Protein AF-A0A2N1HZL1-F1 (afdb_monomer_lite)

Foldseek 3Di:
DPPPPADAAEDEDDPPDQWDWDWDDDPPWIWIWTAGLVQQWIFIDIVNHTFDIDRDPDQWDKDWGDDPNWIKIWIWGFPDSPFTFIKIFIDTPNHTDHIYTYGYDPDDVVVVVVVVVVVVVVVVVVVVVVVD

Radius of gyration: 21.16 Å; chains: 1; bounding box: 44×39×69 Å

pLDDT: mean 83.28, std 14.6, range [36.06, 97.94]

Structure (mmCIF, N/CA/C/O backbone):
data_AF-A0A2N1HZL1-F1
#
_entry.id   AF-A0A2N1HZL1-F1
#
loop_
_atom_site.group_PDB
_atom_site.id
_atom_site.type_symbol
_atom_site.label_atom_id
_atom_site.label_alt_id
_atom_site.label_comp_id
_atom_site.label_asym_id
_atom_site.label_entity_id
_atom_site.label_seq_id
_atom_site.pdbx_PDB_ins_code
_atom_site.Cartn_x
_atom_site.Cartn_y
_atom_site.Cartn_z
_atom_site.occupancy
_atom_site.B_iso_or_equiv
_atom_site.auth_seq_id
_atom_site.auth_comp_id
_atom_site.auth_asym_id
_atom_site.auth_atom_id
_atom_site.pdbx_PDB_model_num
ATOM 1 N N . MET A 1 1 ? 13.213 9.121 23.622 1.00 37.94 1 MET A N 1
ATOM 2 C CA . MET A 1 1 ? 12.590 8.893 22.301 1.00 37.94 1 MET A CA 1
ATOM 3 C C . MET A 1 1 ? 12.823 7.439 21.941 1.00 37.94 1 MET A C 1
ATOM 5 O O . MET A 1 1 ? 13.962 7.070 21.687 1.00 37.94 1 MET A O 1
ATOM 9 N N . ILE A 1 2 ? 11.798 6.592 22.056 1.00 36.06 2 ILE A N 1
ATOM 10 C CA . ILE A 1 2 ? 11.924 5.171 21.719 1.00 36.06 2 ILE A CA 1
ATOM 11 C C . ILE A 1 2 ? 11.946 5.096 20.194 1.00 36.06 2 ILE A C 1
ATOM 13 O O . ILE A 1 2 ? 10.959 5.408 19.534 1.00 36.06 2 ILE A O 1
ATOM 17 N N . ASN A 1 3 ? 13.112 4.774 19.646 1.00 41.88 3 ASN A N 1
ATOM 18 C CA . ASN A 1 3 ? 13.317 4.607 18.218 1.00 41.88 3 ASN A CA 1
ATOM 19 C C . ASN A 1 3 ? 12.755 3.228 17.843 1.00 41.88 3 ASN A C 1
ATOM 21 O O . ASN A 1 3 ? 13.501 2.253 17.754 1.00 41.88 3 ASN A O 1
ATOM 25 N N . ASN A 1 4 ? 11.426 3.124 17.735 1.00 51.16 4 ASN A N 1
ATOM 26 C CA . ASN A 1 4 ? 10.763 1.927 17.225 1.00 51.16 4 ASN A CA 1
ATOM 27 C C . ASN A 1 4 ? 11.153 1.786 15.752 1.00 51.16 4 ASN A C 1
ATOM 29 O O . ASN A 1 4 ? 10.504 2.336 14.866 1.00 51.16 4 ASN A O 1
ATOM 33 N N . LYS A 1 5 ? 12.269 1.099 15.493 1.00 55.56 5 LYS A N 1
ATOM 34 C CA . LYS A 1 5 ? 12.656 0.701 14.143 1.00 55.56 5 LYS A CA 1
ATOM 35 C C . LYS A 1 5 ? 11.617 -0.296 13.650 1.00 55.56 5 LYS A C 1
ATOM 37 O O . LYS A 1 5 ? 11.677 -1.479 13.972 1.00 55.56 5 LYS A O 1
ATOM 42 N N . VAL A 1 6 ? 10.663 0.204 12.878 1.00 65.25 6 VAL A N 1
ATOM 43 C CA . VAL A 1 6 ? 9.788 -0.625 12.051 1.00 65.25 6 VAL A CA 1
ATOM 44 C C . VAL A 1 6 ? 10.691 -1.480 11.185 1.00 65.25 6 VAL A C 1
ATOM 46 O O . VAL A 1 6 ? 11.587 -0.971 10.506 1.00 65.25 6 VAL A O 1
ATOM 49 N N . THR A 1 7 ? 10.496 -2.788 11.257 1.00 70.19 7 THR A N 1
ATOM 50 C CA . THR A 1 7 ? 11.219 -3.705 10.388 1.00 70.19 7 THR A CA 1
ATOM 51 C C . THR A 1 7 ? 10.490 -3.721 9.059 1.00 70.19 7 THR A C 1
ATOM 53 O O . THR A 1 7 ? 9.417 -4.304 8.947 1.00 70.19 7 THR A O 1
ATOM 56 N N . TYR A 1 8 ? 11.059 -3.035 8.070 1.00 80.88 8 TYR A N 1
ATOM 57 C CA . TYR A 1 8 ? 10.544 -3.072 6.711 1.00 80.88 8 TYR A CA 1
ATOM 58 C C . TYR A 1 8 ? 10.832 -4.441 6.103 1.00 80.88 8 TYR A C 1
ATOM 60 O O . TYR A 1 8 ? 11.972 -4.910 6.110 1.00 80.88 8 TYR A O 1
ATOM 68 N N . LYS A 1 9 ? 9.802 -5.074 5.552 1.00 89.81 9 LYS A N 1
ATOM 69 C CA . LYS A 1 9 ? 9.951 -6.289 4.757 1.00 89.81 9 LYS A CA 1
ATOM 70 C C . LYS A 1 9 ? 10.393 -5.868 3.362 1.00 89.81 9 LYS A C 1
ATOM 72 O O . LYS A 1 9 ? 9.664 -5.171 2.655 1.00 89.81 9 LYS A O 1
ATOM 77 N N . GLU A 1 10 ? 11.596 -6.265 2.963 1.00 88.00 10 GLU A N 1
ATOM 78 C CA . GLU A 1 10 ? 12.069 -6.000 1.607 1.00 88.00 10 GLU A CA 1
ATOM 79 C C . GLU A 1 10 ? 11.283 -6.850 0.603 1.00 88.00 10 GLU A C 1
ATOM 81 O O . GLU A 1 10 ? 11.127 -8.063 0.767 1.00 88.00 10 GLU A O 1
ATOM 86 N N . LYS A 1 11 ? 10.770 -6.204 -0.444 1.00 86.81 11 LYS A N 1
ATOM 87 C CA . LYS A 1 11 ? 10.014 -6.843 -1.518 1.00 86.81 11 LYS A CA 1
ATOM 88 C C . LYS A 1 11 ? 10.591 -6.428 -2.859 1.00 86.81 11 LYS A C 1
ATOM 90 O O . LYS A 1 11 ? 10.703 -5.248 -3.176 1.00 86.81 11 LYS A O 1
ATOM 95 N N . ILE A 1 12 ? 10.926 -7.411 -3.684 1.00 85.94 12 ILE A N 1
ATOM 96 C CA . ILE A 1 12 ? 11.398 -7.154 -5.044 1.00 85.94 12 ILE A CA 1
ATOM 97 C C . ILE A 1 12 ? 10.182 -7.048 -5.952 1.00 85.94 12 ILE A C 1
ATOM 99 O O . ILE A 1 12 ? 9.344 -7.952 -5.991 1.00 85.94 12 ILE A O 1
ATOM 103 N N . PHE A 1 13 ? 10.086 -5.951 -6.701 1.00 81.38 13 PHE A N 1
ATOM 104 C CA . PHE A 1 13 ? 9.004 -5.775 -7.654 1.00 81.38 13 PHE A CA 1
ATOM 105 C C . PHE A 1 13 ? 9.092 -6.821 -8.778 1.00 81.38 13 PHE A C 1
ATOM 107 O O . PHE A 1 13 ? 10.080 -6.843 -9.523 1.00 81.38 13 PHE A O 1
ATOM 114 N N . PRO A 1 14 ? 8.067 -7.674 -8.953 1.00 74.50 14 PRO A N 1
ATOM 115 C CA . PRO A 1 14 ? 8.028 -8.596 -10.074 1.00 74.50 14 PRO A CA 1
ATOM 116 C C . PRO A 1 14 ? 7.755 -7.824 -11.369 1.00 74.50 14 PRO A C 1
ATOM 118 O O . PRO A 1 14 ? 6.697 -7.217 -11.528 1.00 74.50 14 PRO A O 1
ATOM 121 N N . TYR A 1 15 ? 8.686 -7.890 -12.322 1.00 70.00 15 TYR A N 1
ATOM 122 C CA . TYR A 1 15 ? 8.638 -7.107 -13.566 1.00 70.00 15 TYR A CA 1
ATOM 123 C C . TYR A 1 15 ? 7.389 -7.358 -14.434 1.00 70.00 15 TYR A C 1
ATOM 125 O O . TYR A 1 15 ? 7.058 -6.533 -15.280 1.00 70.00 15 TYR A O 1
ATOM 133 N N . TRP A 1 16 ? 6.701 -8.490 -14.249 1.00 71.38 16 TRP A N 1
ATOM 134 C CA . TRP A 1 16 ? 5.487 -8.852 -14.991 1.00 71.38 16 TRP A CA 1
ATOM 135 C C . TRP A 1 16 ? 4.201 -8.241 -14.415 1.00 71.38 16 TRP A C 1
ATOM 137 O O . TRP A 1 16 ? 3.141 -8.366 -15.028 1.00 71.38 16 TRP A O 1
ATOM 147 N N . ARG A 1 17 ? 4.248 -7.610 -13.233 1.00 74.50 17 ARG A N 1
ATOM 148 C CA . ARG A 1 17 ? 3.086 -6.921 -12.651 1.00 74.50 17 ARG A CA 1
ATOM 149 C C . ARG A 1 17 ? 3.087 -5.446 -13.038 1.00 74.50 17 ARG A C 1
ATOM 151 O O . ARG A 1 17 ? 4.123 -4.841 -13.273 1.00 74.50 17 ARG A O 1
ATOM 158 N N . THR A 1 18 ? 1.899 -4.847 -13.060 1.00 76.19 18 THR A N 1
ATOM 159 C CA . THR A 1 18 ? 1.700 -3.403 -13.298 1.00 76.19 18 THR A CA 1
ATOM 160 C C . THR A 1 18 ? 1.297 -2.643 -12.031 1.00 76.19 18 THR A C 1
ATOM 162 O O . THR A 1 18 ? 1.059 -1.432 -12.067 1.00 76.19 18 THR A O 1
ATOM 165 N N . LYS A 1 19 ? 1.181 -3.365 -10.909 1.00 86.50 19 LYS A N 1
ATOM 166 C CA . LYS A 1 19 ? 0.746 -2.856 -9.611 1.00 86.50 19 LYS A CA 1
ATOM 167 C C . LYS A 1 19 ? 1.626 -3.402 -8.493 1.00 86.50 19 LYS A C 1
ATOM 169 O O . LYS A 1 19 ? 1.965 -4.587 -8.495 1.00 86.50 19 LYS A O 1
ATOM 174 N N . PHE A 1 20 ? 1.928 -2.539 -7.538 1.00 89.06 20 PHE A N 1
ATOM 175 C CA . PHE A 1 20 ? 2.498 -2.876 -6.242 1.00 89.06 20 PHE A CA 1
ATOM 176 C C . PHE A 1 20 ? 1.342 -3.276 -5.337 1.00 89.06 20 PHE A C 1
ATOM 178 O O . PHE A 1 20 ? 0.330 -2.575 -5.289 1.00 89.06 20 PHE A O 1
ATOM 185 N N . ILE A 1 21 ? 1.464 -4.432 -4.690 1.00 93.25 21 ILE A N 1
ATOM 186 C CA . ILE A 1 21 ? 0.417 -4.955 -3.817 1.00 93.25 21 ILE A CA 1
ATOM 187 C C . ILE A 1 21 ? 1.059 -5.364 -2.506 1.00 93.25 21 ILE A C 1
ATOM 189 O O . ILE A 1 21 ? 1.839 -6.317 -2.477 1.00 93.25 21 ILE A O 1
ATOM 193 N N . SER A 1 22 ? 0.699 -4.656 -1.445 1.00 94.69 22 SER A N 1
ATOM 194 C CA . SER A 1 22 ? 1.156 -4.924 -0.086 1.00 94.69 22 SER A CA 1
ATOM 195 C C . SER A 1 22 ? 0.004 -5.412 0.776 1.00 94.69 22 SER A C 1
ATOM 197 O O . SER A 1 22 ? -1.139 -4.992 0.588 1.00 94.69 22 SER A O 1
ATOM 199 N N . TYR A 1 23 ? 0.333 -6.305 1.703 1.00 95.62 23 TYR A N 1
ATOM 200 C CA . TYR A 1 23 ? -0.595 -6.909 2.648 1.00 95.62 23 TYR A CA 1
ATOM 201 C C . TYR A 1 23 ? -0.040 -6.719 4.052 1.00 95.62 23 TYR A C 1
ATOM 203 O O . TYR A 1 23 ? 1.157 -6.929 4.266 1.00 95.62 23 TYR A O 1
ATOM 211 N N . PHE A 1 24 ? -0.917 -6.341 4.970 1.00 94.94 24 PHE A N 1
ATOM 212 C CA . PHE A 1 24 ? -0.618 -6.138 6.377 1.00 94.94 24 PHE A CA 1
ATOM 213 C C . PHE A 1 24 ? -1.705 -6.809 7.205 1.00 94.94 24 PHE A C 1
ATOM 215 O O . PHE A 1 24 ? -2.888 -6.565 6.969 1.00 94.94 24 PHE A O 1
ATOM 222 N N . ASP A 1 25 ? -1.306 -7.616 8.178 1.00 94.50 25 ASP A N 1
ATOM 223 C CA . ASP A 1 25 ? -2.241 -8.328 9.045 1.00 94.50 25 ASP A CA 1
ATOM 224 C C . ASP A 1 25 ? -2.370 -7.589 10.383 1.00 94.50 25 ASP A C 1
ATOM 226 O O . ASP A 1 25 ? -1.374 -7.245 11.024 1.00 94.50 25 ASP A O 1
ATOM 230 N N . ILE A 1 26 ? -3.609 -7.313 10.791 1.00 91.44 26 ILE A N 1
ATOM 231 C CA . ILE A 1 26 ? -3.964 -6.614 12.030 1.00 91.44 26 ILE A CA 1
ATOM 232 C C . ILE A 1 26 ? -4.954 -7.494 12.796 1.00 91.44 26 ILE A C 1
ATOM 234 O O . ILE A 1 26 ? -6.168 -7.374 12.641 1.00 91.44 26 ILE A O 1
ATOM 238 N N . GLY A 1 27 ? -4.433 -8.389 13.635 1.00 90.25 27 GLY A N 1
ATOM 239 C CA . GLY A 1 27 ? -5.267 -9.375 14.322 1.00 90.25 27 GLY A CA 1
ATOM 240 C C . GLY A 1 27 ? -5.906 -10.332 13.315 1.00 90.25 27 GLY A C 1
ATOM 241 O O . GLY A 1 27 ? -5.189 -11.073 12.651 1.00 90.25 27 GLY A O 1
ATOM 242 N N . GLU A 1 28 ? -7.235 -10.299 13.207 1.00 93.94 28 GLU A N 1
ATOM 243 C CA . GLU A 1 28 ? -8.010 -11.116 12.258 1.00 93.94 28 GLU A CA 1
ATOM 244 C C . GLU A 1 28 ? -8.242 -10.425 10.905 1.00 93.94 28 GLU A C 1
ATOM 246 O O . GLU A 1 28 ? -8.676 -11.074 9.957 1.00 93.94 28 GLU A O 1
ATOM 251 N N . TYR A 1 29 ? -7.925 -9.131 10.801 1.00 95.19 29 TYR A N 1
ATOM 252 C CA . TYR A 1 29 ? -8.143 -8.335 9.598 1.00 95.19 29 TYR A CA 1
ATOM 253 C C . TYR A 1 29 ? -6.908 -8.328 8.700 1.00 95.19 29 TYR A C 1
ATOM 255 O O . TYR A 1 29 ? -5.789 -8.094 9.166 1.00 95.19 29 TYR A O 1
ATOM 263 N N . THR A 1 30 ? -7.113 -8.446 7.392 1.00 96.81 30 THR A N 1
ATOM 264 C CA . THR A 1 30 ? -6.065 -8.238 6.389 1.00 96.81 30 THR A CA 1
ATOM 265 C C . THR A 1 30 ? -6.300 -6.925 5.652 1.00 96.81 30 THR A C 1
ATOM 267 O O . THR A 1 30 ? -7.280 -6.736 4.924 1.00 96.81 30 THR A O 1
ATOM 270 N N . VAL A 1 31 ? -5.340 -6.014 5.780 1.00 96.94 31 VAL A N 1
ATOM 271 C CA . VAL A 1 31 ? -5.284 -4.772 5.015 1.00 96.94 31 VAL A CA 1
ATOM 272 C C . VAL A 1 31 ? -4.486 -5.000 3.742 1.00 96.94 31 VAL A C 1
ATOM 274 O O . VAL A 1 31 ? -3.329 -5.412 3.779 1.00 96.94 31 VAL A O 1
ATOM 277 N N . LYS A 1 32 ? -5.079 -4.672 2.598 1.00 97.31 32 LYS A N 1
ATOM 278 C CA . LYS A 1 32 ? -4.424 -4.712 1.290 1.00 97.31 32 LYS A CA 1
ATOM 279 C C . LYS A 1 32 ? -4.353 -3.316 0.699 1.00 97.31 32 LYS A C 1
ATOM 281 O O . LYS A 1 32 ? -5.358 -2.611 0.664 1.00 97.31 32 LYS A O 1
ATOM 286 N N . ILE A 1 33 ? -3.205 -2.954 0.142 1.00 96.31 33 ILE A N 1
ATOM 287 C CA . ILE A 1 33 ? -3.070 -1.764 -0.697 1.00 96.31 33 ILE A CA 1
ATOM 288 C C . ILE A 1 33 ? -2.643 -2.145 -2.109 1.00 96.31 33 ILE A C 1
ATOM 290 O O . ILE A 1 33 ? -1.633 -2.814 -2.310 1.00 96.31 33 ILE A O 1
ATOM 294 N N . ASP A 1 34 ? -3.420 -1.668 -3.078 1.00 94.94 34 ASP A N 1
ATOM 295 C CA . ASP A 1 34 ? -3.140 -1.760 -4.502 1.00 94.94 34 ASP A CA 1
ATOM 296 C C . ASP A 1 34 ? -2.671 -0.387 -4.999 1.00 94.94 34 ASP A C 1
ATOM 298 O O . ASP A 1 34 ? -3.453 0.568 -5.059 1.00 94.94 34 ASP A O 1
ATOM 302 N N . LEU A 1 35 ? -1.408 -0.301 -5.409 1.00 92.56 35 LEU A N 1
ATOM 303 C CA . LEU A 1 35 ? -0.788 0.905 -5.954 1.00 92.56 35 LEU A CA 1
ATOM 304 C C . LEU A 1 35 ? -0.397 0.686 -7.419 1.00 92.56 35 LEU A C 1
ATOM 306 O O . LEU A 1 35 ? 0.356 -0.224 -7.761 1.00 92.56 35 LEU A O 1
ATOM 310 N N . SER A 1 36 ? -0.877 1.551 -8.308 1.00 89.06 36 SER A N 1
ATOM 311 C CA . SER A 1 36 ? -0.478 1.589 -9.716 1.00 89.06 36 SER A CA 1
ATOM 312 C C . SER A 1 36 ? 0.308 2.862 -10.000 1.00 89.06 36 SER A C 1
ATOM 314 O O . SER A 1 36 ? -0.285 3.933 -10.103 1.00 89.06 36 SER A O 1
ATOM 316 N N . THR A 1 37 ? 1.621 2.743 -10.211 1.00 81.38 37 THR A N 1
ATOM 317 C CA . THR A 1 37 ? 2.483 3.883 -10.580 1.00 81.38 37 THR A CA 1
ATOM 318 C C . THR A 1 37 ? 2.155 4.441 -11.966 1.00 81.38 37 THR A C 1
ATOM 320 O O . THR A 1 37 ? 2.256 5.642 -12.179 1.00 81.38 37 THR A O 1
ATOM 323 N N . LEU A 1 38 ? 1.681 3.600 -12.896 1.00 83.12 38 LEU A N 1
ATOM 324 C CA . LEU A 1 38 ? 1.300 4.026 -14.249 1.00 83.12 38 LEU A CA 1
ATOM 325 C C . LEU A 1 38 ? 0.046 4.910 -14.257 1.00 83.12 38 LEU A C 1
ATOM 327 O O . LEU A 1 38 ? -0.027 5.896 -14.983 1.00 83.12 38 LEU A O 1
ATOM 331 N N . THR A 1 39 ? -0.973 4.534 -13.479 1.00 87.62 39 THR A N 1
ATOM 332 C CA . THR A 1 39 ? -2.248 5.272 -13.446 1.00 87.62 39 THR A CA 1
ATOM 333 C C . THR A 1 39 ? -2.360 6.227 -12.264 1.00 87.62 39 THR A C 1
ATOM 335 O O . THR A 1 39 ? -3.351 6.964 -12.182 1.00 87.62 39 THR A O 1
ATOM 338 N N . ALA A 1 40 ? -1.361 6.229 -11.375 1.00 88.25 40 ALA A N 1
ATOM 339 C CA . ALA A 1 40 ? -1.369 6.941 -10.102 1.00 88.25 40 ALA A CA 1
ATOM 340 C C . ALA A 1 40 ? -2.550 6.542 -9.193 1.00 88.25 40 ALA A C 1
ATOM 342 O O . ALA A 1 40 ? -3.002 7.326 -8.365 1.00 88.25 40 ALA A O 1
ATOM 343 N N . ARG A 1 41 ? -3.133 5.352 -9.388 1.00 94.62 41 ARG A N 1
ATOM 344 C CA . ARG A 1 41 ? -4.298 4.889 -8.619 1.00 94.62 41 ARG A CA 1
ATOM 345 C C . ARG A 1 41 ? -3.850 4.129 -7.383 1.00 94.62 41 ARG A C 1
ATOM 347 O O . ARG A 1 41 ? -3.033 3.219 -7.490 1.00 94.62 41 ARG A O 1
ATOM 354 N N . GLU A 1 42 ? -4.473 4.461 -6.263 1.00 96.38 42 GLU A N 1
ATOM 355 C CA . GLU A 1 42 ? -4.199 3.898 -4.945 1.00 96.38 42 GLU A CA 1
ATOM 356 C C . GLU A 1 42 ? -5.527 3.433 -4.348 1.00 96.38 42 GLU A C 1
ATOM 358 O O . GLU A 1 42 ? -6.527 4.160 -4.374 1.00 96.38 42 GLU A O 1
ATOM 363 N N . SER A 1 43 ? -5.599 2.190 -3.887 1.00 97.38 43 SER A N 1
ATOM 364 C CA . SER A 1 43 ? -6.821 1.616 -3.318 1.00 97.38 43 SER A CA 1
ATOM 365 C C . SER A 1 43 ? -6.479 0.750 -2.118 1.00 97.38 43 SER A C 1
ATOM 367 O O . SER A 1 43 ? -5.629 -0.127 -2.220 1.00 97.38 43 SER A O 1
ATOM 369 N N . VAL A 1 44 ? -7.138 1.012 -0.994 1.00 97.56 44 VAL A N 1
ATOM 370 C CA . VAL A 1 44 ? -6.946 0.307 0.273 1.00 97.56 44 VAL A CA 1
ATOM 371 C C . VAL A 1 44 ? -8.197 -0.486 0.587 1.00 97.56 44 VAL A C 1
ATOM 373 O O . VAL A 1 44 ? -9.313 0.036 0.504 1.00 97.56 44 VAL A O 1
ATOM 376 N N . TYR A 1 45 ? -7.989 -1.736 0.965 1.00 97.94 45 TYR A N 1
ATOM 377 C CA . TYR A 1 45 ? -9.022 -2.690 1.305 1.00 97.94 45 TYR A CA 1
ATOM 378 C C . TYR A 1 45 ? -8.762 -3.254 2.698 1.00 97.94 45 TYR A C 1
ATOM 380 O O . TYR A 1 45 ? -7.607 -3.478 3.047 1.00 97.94 45 TYR A O 1
ATOM 388 N N . VAL A 1 46 ? -9.824 -3.520 3.450 1.00 97.38 46 VAL A N 1
ATOM 389 C CA . VAL A 1 46 ? -9.802 -4.326 4.679 1.00 97.38 46 VAL A CA 1
ATOM 390 C C . VAL A 1 46 ? -10.710 -5.518 4.416 1.00 97.38 46 VAL A C 1
ATOM 392 O O . VAL A 1 46 ? -11.852 -5.312 4.014 1.00 97.38 46 VAL A O 1
ATOM 395 N N . ASP A 1 47 ? -10.192 -6.740 4.515 1.00 96.12 47 ASP A N 1
ATOM 396 C CA . ASP A 1 47 ? -10.927 -7.982 4.216 1.00 96.12 47 ASP A CA 1
ATOM 397 C C . ASP A 1 47 ? -11.682 -7.936 2.877 1.00 96.12 47 ASP A C 1
ATOM 399 O O . ASP A 1 47 ? -12.846 -8.307 2.748 1.00 96.12 47 ASP A O 1
ATOM 403 N N . ASN A 1 48 ? -10.996 -7.439 1.842 1.00 95.31 48 ASN A N 1
ATOM 404 C CA . ASN A 1 48 ? -11.514 -7.208 0.485 1.00 95.31 48 ASN A CA 1
ATOM 405 C C . ASN A 1 48 ? -12.582 -6.109 0.336 1.00 95.31 48 ASN A C 1
ATOM 407 O O . ASN A 1 48 ? -12.989 -5.816 -0.792 1.00 95.31 48 ASN A O 1
ATOM 411 N N . VAL A 1 49 ? -12.975 -5.427 1.409 1.00 96.75 49 VAL A N 1
ATOM 412 C CA . VAL A 1 49 ? -13.865 -4.262 1.360 1.00 96.75 49 VAL A CA 1
ATOM 413 C C . VAL A 1 49 ? -13.047 -3.002 1.097 1.00 96.75 49 VAL A C 1
ATOM 415 O O . VAL A 1 49 ? -12.095 -2.710 1.812 1.00 96.75 49 VAL A O 1
ATOM 418 N N . LEU A 1 50 ? -13.400 -2.239 0.059 1.00 97.50 50 LEU A N 1
ATOM 419 C CA . LEU A 1 50 ? -12.719 -0.986 -0.283 1.00 97.50 50 LEU A CA 1
ATOM 420 C C . LEU A 1 50 ? -13.010 0.086 0.778 1.00 97.50 50 LEU A C 1
ATOM 422 O O . LEU A 1 50 ? -14.129 0.587 0.852 1.00 97.50 50 LEU A O 1
ATOM 426 N N . VAL A 1 51 ? -11.988 0.491 1.533 1.00 97.12 51 VAL A N 1
ATOM 427 C CA . VAL A 1 51 ? -12.103 1.519 2.585 1.00 97.12 51 VAL A CA 1
ATOM 428 C C . VAL A 1 51 ? -11.536 2.872 2.162 1.00 97.12 51 VAL A C 1
ATOM 430 O O . VAL A 1 51 ? -11.915 3.909 2.699 1.00 97.12 51 VAL A O 1
ATOM 433 N N . SER A 1 52 ? -10.621 2.896 1.189 1.00 96.81 52 SER A N 1
ATOM 434 C CA . SER A 1 52 ? -10.046 4.144 0.693 1.00 96.81 52 SER A CA 1
ATOM 435 C C . SER A 1 52 ? -9.639 4.032 -0.766 1.00 96.81 52 SER A C 1
ATOM 437 O O . SER A 1 52 ? -9.096 3.021 -1.201 1.00 96.81 52 SER A O 1
ATOM 439 N N . LYS A 1 53 ? -9.859 5.100 -1.530 1.00 96.88 53 LYS A N 1
ATOM 440 C CA . LYS A 1 53 ? -9.447 5.195 -2.929 1.00 96.88 53 LYS A CA 1
ATOM 441 C C . LYS A 1 53 ? -8.966 6.601 -3.219 1.00 96.88 53 LYS A C 1
ATOM 443 O O . LYS A 1 53 ? -9.680 7.566 -2.959 1.00 96.88 53 LYS A O 1
ATOM 448 N N . LYS A 1 54 ? -7.774 6.714 -3.792 1.00 94.69 54 LYS A N 1
ATOM 449 C CA . LYS A 1 54 ? -7.200 7.990 -4.214 1.00 94.69 54 LYS A CA 1
ATOM 450 C C . LYS A 1 54 ? -6.538 7.854 -5.573 1.00 94.69 54 LYS A C 1
ATOM 452 O O . LYS A 1 54 ? -6.262 6.759 -6.068 1.00 94.69 54 LYS A O 1
ATOM 457 N N . ARG A 1 55 ? -6.328 9.007 -6.195 1.00 92.94 55 ARG A N 1
ATOM 458 C CA . ARG 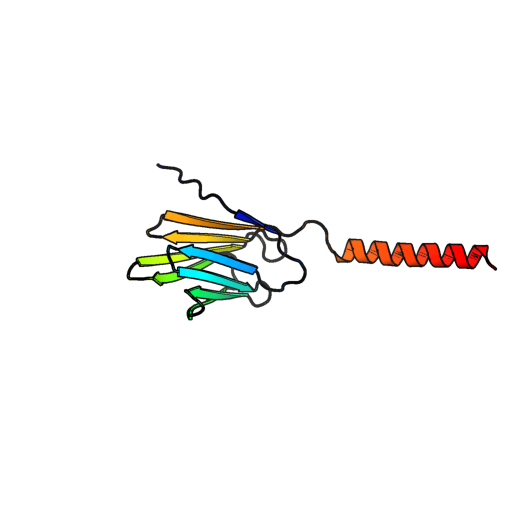A 1 55 ? -5.434 9.137 -7.333 1.00 92.94 55 ARG A CA 1
ATOM 459 C C . ARG A 1 55 ? -4.362 10.147 -6.959 1.00 92.94 55 ARG A C 1
ATOM 461 O O . ARG A 1 55 ? -4.688 11.316 -6.781 1.00 92.94 55 ARG A O 1
ATOM 468 N N . ASN A 1 56 ? -3.127 9.689 -6.818 1.00 89.56 56 ASN A N 1
ATOM 469 C CA . ASN A 1 56 ? -2.009 10.504 -6.379 1.00 89.56 56 ASN A CA 1
ATOM 470 C C . ASN A 1 56 ? -0.949 10.594 -7.475 1.00 89.56 56 ASN A C 1
ATOM 472 O O . ASN A 1 56 ? -0.278 9.616 -7.786 1.00 89.56 56 ASN A O 1
ATOM 476 N N . LEU A 1 57 ? -0.815 11.778 -8.071 1.00 85.50 57 LEU A N 1
ATOM 477 C CA . LEU A 1 57 ? 0.231 12.061 -9.058 1.00 85.50 57 LEU A CA 1
ATOM 478 C C . LEU A 1 57 ? 1.566 12.448 -8.399 1.00 85.50 57 LEU A C 1
ATOM 480 O O . LEU A 1 57 ? 2.572 12.563 -9.094 1.00 85.50 57 LEU A O 1
ATOM 484 N N . GLY A 1 58 ? 1.560 12.691 -7.085 1.00 87.75 58 GLY A N 1
ATOM 485 C CA . GLY A 1 58 ? 2.745 13.026 -6.310 1.00 87.75 58 GLY A CA 1
ATOM 486 C C . GLY A 1 58 ? 3.520 11.797 -5.843 1.00 87.75 58 GLY A C 1
ATOM 487 O O . GLY A 1 58 ? 3.210 10.658 -6.181 1.00 87.75 58 GLY A O 1
ATOM 488 N N . GLN A 1 59 ? 4.546 12.057 -5.037 1.00 89.94 59 GLN A N 1
ATOM 489 C CA . GLN A 1 59 ? 5.402 11.023 -4.454 1.00 89.94 59 GLN A CA 1
ATOM 490 C C . GLN A 1 59 ? 4.899 10.514 -3.103 1.00 89.94 59 GLN A C 1
ATOM 492 O O . GLN A 1 59 ? 5.277 9.430 -2.686 1.00 89.94 59 GLN A O 1
ATOM 497 N N . HIS A 1 60 ? 4.032 11.266 -2.427 1.00 93.69 60 HIS A N 1
ATOM 498 C CA . HIS A 1 60 ? 3.566 10.928 -1.086 1.00 93.69 60 HIS A CA 1
ATOM 499 C C . HIS A 1 60 ? 2.045 10.896 -1.036 1.00 93.69 60 HIS A C 1
ATOM 501 O O . HIS A 1 60 ? 1.393 11.801 -1.563 1.00 93.69 60 HIS A O 1
ATOM 507 N N . SER A 1 61 ? 1.476 9.895 -0.373 1.00 95.25 61 SER A N 1
ATOM 508 C CA . SER A 1 61 ? 0.060 9.877 -0.008 1.00 95.25 61 SER A CA 1
ATOM 509 C C . SER A 1 61 ? -0.172 9.224 1.344 1.00 95.25 61 SER A C 1
ATOM 511 O O . SER A 1 61 ? 0.649 8.472 1.865 1.00 95.25 61 SER A O 1
ATOM 513 N N . ILE A 1 62 ? -1.320 9.559 1.931 1.00 96.69 62 ILE A N 1
ATOM 514 C CA . ILE A 1 62 ? -1.787 9.001 3.196 1.00 96.69 62 ILE A CA 1
ATOM 515 C C . ILE A 1 62 ? -3.239 8.567 3.016 1.00 96.69 62 ILE A C 1
ATOM 517 O O . ILE A 1 62 ? -4.084 9.357 2.581 1.00 96.69 62 ILE A O 1
ATOM 521 N N . HIS A 1 63 ? -3.541 7.326 3.374 1.00 97.31 63 HIS A N 1
ATOM 522 C CA . HIS A 1 63 ? -4.883 6.761 3.422 1.00 97.31 63 HIS A CA 1
ATOM 523 C C . HIS A 1 63 ? -5.284 6.523 4.873 1.00 97.31 63 HIS A C 1
ATOM 525 O O . HIS A 1 63 ? -4.728 5.649 5.523 1.00 97.31 63 HIS A O 1
ATOM 531 N N . SER A 1 64 ? -6.260 7.277 5.375 1.00 96.69 64 SER A N 1
ATOM 532 C CA . SER A 1 64 ? -6.833 7.042 6.703 1.00 96.69 64 SER A CA 1
ATOM 533 C C . SER A 1 64 ? -8.095 6.191 6.594 1.00 96.69 64 SER A C 1
ATOM 535 O O . SER A 1 64 ? -8.932 6.452 5.729 1.00 96.69 64 SER A O 1
ATOM 537 N N . PHE A 1 65 ? -8.232 5.200 7.468 1.00 96.00 65 PHE A N 1
ATOM 538 C CA . PHE A 1 65 ? -9.388 4.305 7.559 1.00 96.00 65 PHE A CA 1
ATOM 539 C C . PHE A 1 65 ? -9.569 3.826 9.009 1.00 96.00 65 PHE A C 1
ATOM 541 O O . PHE A 1 65 ? -8.731 4.114 9.865 1.00 96.00 65 PHE A O 1
ATOM 548 N N . PHE A 1 66 ? -10.676 3.139 9.294 1.00 94.88 66 PHE A N 1
ATOM 549 C CA . PHE A 1 66 ? -11.006 2.631 10.628 1.00 94.88 66 PHE A CA 1
ATOM 550 C C . PHE A 1 66 ? -11.238 1.118 10.598 1.00 94.88 66 PHE A C 1
ATOM 552 O O . PHE A 1 66 ? -11.775 0.607 9.618 1.00 94.88 66 PHE A O 1
ATOM 559 N N . ILE A 1 67 ? -10.843 0.438 11.675 1.00 94.25 67 ILE A N 1
ATOM 560 C CA . ILE A 1 67 ? -11.165 -0.965 11.981 1.00 94.25 67 ILE A CA 1
ATOM 561 C C . ILE A 1 67 ? -11.578 -0.996 13.455 1.00 94.25 67 ILE A C 1
ATOM 563 O O . ILE A 1 67 ? -10.797 -0.532 14.286 1.00 94.25 67 ILE A O 1
ATOM 567 N N . ASP A 1 68 ? -12.783 -1.483 13.770 1.00 88.00 68 ASP A N 1
ATOM 568 C CA . ASP A 1 68 ? -13.325 -1.587 15.139 1.00 88.00 68 ASP A CA 1
ATOM 569 C C . ASP A 1 68 ? -13.011 -0.357 16.013 1.00 88.00 68 ASP A C 1
ATOM 571 O O . ASP A 1 68 ? -12.322 -0.442 17.030 1.00 88.00 68 ASP A O 1
ATOM 575 N N . ASP A 1 69 ? -13.420 0.824 15.538 1.00 90.62 69 ASP A N 1
ATOM 576 C CA . ASP A 1 69 ? -13.212 2.151 16.149 1.00 90.62 69 ASP A CA 1
ATOM 577 C C . AS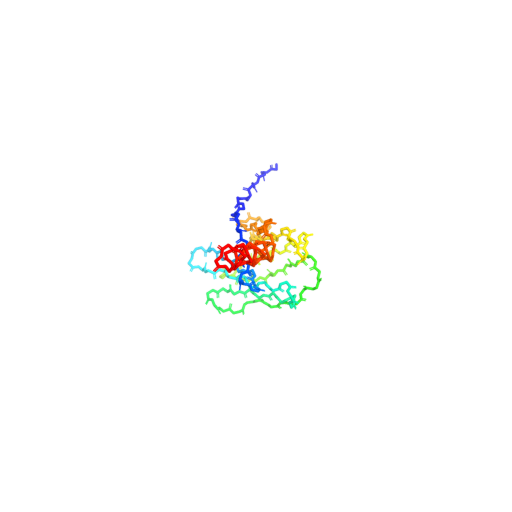P A 1 69 ? -11.763 2.663 16.242 1.00 90.62 69 ASP A C 1
ATOM 579 O O . ASP A 1 69 ? -11.520 3.820 16.602 1.00 90.62 69 ASP A O 1
ATOM 583 N N . ASN A 1 70 ? -10.771 1.868 15.847 1.00 94.00 70 ASN A N 1
ATOM 584 C CA . ASN A 1 70 ? -9.379 2.294 15.815 1.00 94.00 70 ASN A CA 1
ATOM 585 C C . ASN A 1 70 ? -9.032 2.921 14.461 1.00 94.00 70 ASN A C 1
ATOM 587 O O . ASN A 1 70 ? -9.256 2.335 13.401 1.00 94.00 70 ASN A O 1
ATOM 591 N N . LYS A 1 71 ? -8.441 4.122 14.493 1.00 95.38 71 LYS A N 1
ATOM 592 C CA . LYS A 1 71 ? -7.934 4.799 13.294 1.00 95.38 71 LYS A CA 1
ATOM 593 C C . LYS A 1 71 ? -6.585 4.213 12.875 1.00 95.38 71 LYS A C 1
ATOM 595 O O . LYS A 1 71 ? -5.639 4.195 13.668 1.00 95.38 71 LYS A O 1
ATOM 600 N N . TYR A 1 72 ? -6.485 3.859 11.602 1.00 96.44 72 TYR A N 1
ATOM 601 C CA . TYR A 1 72 ? -5.257 3.436 10.942 1.00 96.44 72 TYR A CA 1
ATOM 602 C C . TYR A 1 72 ? -4.921 4.355 9.772 1.00 96.44 72 TYR A C 1
ATOM 604 O O . TYR A 1 72 ? -5.786 5.010 9.180 1.00 96.44 72 TYR A O 1
ATOM 612 N N . GLU A 1 73 ? -3.633 4.417 9.455 1.00 97.19 73 GLU A N 1
ATOM 613 C CA . GLU A 1 73 ? -3.089 5.209 8.364 1.00 97.19 73 GLU A CA 1
ATOM 614 C C . GLU A 1 73 ? -2.128 4.356 7.540 1.00 97.19 73 GLU A C 1
ATOM 616 O O . GLU A 1 73 ? -1.237 3.709 8.078 1.00 97.19 73 GLU A O 1
ATOM 621 N N . LEU A 1 74 ? -2.309 4.367 6.224 1.00 96.44 74 LEU A N 1
ATOM 622 C CA . LEU A 1 74 ? -1.382 3.793 5.259 1.00 96.44 74 LEU A CA 1
ATOM 623 C C . LEU A 1 74 ? -0.655 4.932 4.560 1.00 96.44 74 LEU A C 1
ATOM 625 O O . LEU A 1 74 ? -1.283 5.739 3.873 1.00 96.44 74 LEU A O 1
ATOM 629 N N . LEU A 1 75 ? 0.652 5.009 4.766 1.00 96.12 75 LEU A N 1
ATOM 630 C CA . LEU A 1 75 ? 1.525 5.990 4.148 1.00 96.12 75 LEU A CA 1
ATOM 631 C C . LEU A 1 75 ? 2.214 5.343 2.957 1.00 96.12 75 LEU A C 1
ATOM 633 O O . LEU A 1 75 ? 2.767 4.254 3.077 1.00 96.12 75 LEU A O 1
ATOM 637 N N . VAL A 1 76 ? 2.183 6.026 1.822 1.00 95.12 76 VAL A N 1
ATOM 638 C CA . VAL A 1 76 ? 2.901 5.630 0.613 1.00 95.12 76 VAL A CA 1
ATOM 639 C C . VAL A 1 76 ? 3.932 6.707 0.322 1.00 95.12 76 VAL A C 1
ATOM 641 O O . VAL A 1 76 ? 3.594 7.890 0.249 1.00 95.12 76 VAL A O 1
ATOM 644 N N . ASP A 1 77 ? 5.184 6.298 0.160 1.00 93.62 77 ASP A N 1
ATOM 645 C CA . ASP A 1 77 ? 6.311 7.166 -0.162 1.00 93.62 77 ASP A CA 1
ATOM 646 C C . ASP A 1 77 ? 7.085 6.588 -1.355 1.00 93.62 77 ASP A C 1
ATOM 648 O O . ASP A 1 77 ? 7.768 5.568 -1.284 1.00 93.62 77 ASP A O 1
ATOM 652 N N . ILE A 1 78 ? 6.928 7.243 -2.498 1.00 89.88 78 ILE A N 1
ATOM 653 C CA . ILE A 1 78 ? 7.519 6.895 -3.783 1.00 89.88 78 ILE A CA 1
ATOM 654 C C . ILE A 1 78 ? 8.774 7.748 -3.959 1.00 89.88 78 ILE A C 1
ATOM 656 O O . ILE A 1 78 ? 8.707 8.884 -4.431 1.00 89.88 78 ILE A O 1
ATOM 660 N N . LYS A 1 79 ? 9.950 7.181 -3.673 1.00 87.31 79 LYS A N 1
ATOM 661 C CA . LYS A 1 79 ? 11.228 7.896 -3.849 1.00 87.31 79 LYS A CA 1
ATOM 662 C C . LYS A 1 79 ? 11.492 8.253 -5.311 1.00 87.31 79 LYS A C 1
ATOM 664 O O . LYS A 1 79 ? 12.015 9.321 -5.622 1.00 87.31 79 LYS A O 1
ATOM 669 N N . ASN A 1 80 ? 11.123 7.360 -6.230 1.00 80.12 80 ASN A N 1
ATOM 670 C CA . ASN A 1 80 ? 11.201 7.604 -7.667 1.00 80.12 80 ASN A CA 1
ATOM 671 C C . ASN A 1 80 ? 10.102 6.837 -8.410 1.00 80.12 80 ASN A C 1
ATOM 673 O O . ASN A 1 80 ? 10.048 5.612 -8.347 1.00 80.12 80 ASN A O 1
ATOM 677 N N . SER A 1 81 ? 9.272 7.528 -9.188 1.00 70.44 81 SER A N 1
ATOM 678 C CA . SER A 1 81 ? 8.142 6.905 -9.891 1.00 70.44 81 SER A CA 1
ATOM 679 C C . SER A 1 81 ? 8.548 5.906 -10.986 1.00 70.44 81 SER A C 1
ATOM 681 O O . SER A 1 81 ? 7.735 5.068 -11.369 1.00 70.44 81 SER A O 1
ATOM 683 N N . PHE A 1 82 ? 9.792 5.967 -11.483 1.00 69.94 82 PHE A N 1
ATOM 684 C CA . PHE A 1 82 ? 10.299 5.086 -12.546 1.00 69.94 82 PHE A CA 1
ATOM 685 C C . PHE A 1 82 ? 11.232 3.979 -12.051 1.00 69.94 82 PHE A C 1
ATOM 687 O O . PHE A 1 82 ? 11.328 2.934 -12.691 1.00 69.94 82 PHE A O 1
ATOM 694 N N . LYS A 1 83 ? 11.970 4.226 -10.965 1.00 72.19 83 LYS A N 1
ATOM 695 C CA . LYS A 1 83 ? 13.017 3.318 -10.458 1.00 72.19 83 LYS A CA 1
ATOM 696 C C . LYS A 1 83 ? 12.772 2.842 -9.026 1.00 72.19 83 LYS A C 1
ATOM 698 O O . LYS A 1 83 ? 13.535 2.016 -8.537 1.00 72.19 83 LYS A O 1
ATOM 703 N N . GLY A 1 84 ? 11.756 3.386 -8.357 1.00 75.56 84 GLY A N 1
ATOM 704 C CA . GLY A 1 84 ? 11.573 3.242 -6.918 1.00 75.56 84 GLY A CA 1
ATOM 705 C C . GLY A 1 84 ? 12.766 3.763 -6.107 1.00 75.56 84 GLY A C 1
ATOM 706 O O . GLY A 1 84 ? 13.549 4.574 -6.610 1.00 75.56 84 GLY A O 1
ATOM 707 N N . PRO A 1 85 ? 12.930 3.296 -4.860 1.00 89.00 85 PRO A N 1
ATOM 708 C CA . PRO A 1 85 ? 12.036 2.375 -4.156 1.00 89.00 85 PRO A CA 1
ATOM 709 C C . PRO A 1 85 ? 10.673 3.001 -3.818 1.00 89.00 85 PRO A C 1
ATOM 711 O O . PRO A 1 85 ? 10.473 4.209 -3.980 1.00 89.00 85 PRO A O 1
ATOM 714 N N . ILE A 1 86 ? 9.730 2.157 -3.400 1.00 91.06 86 ILE A N 1
ATOM 715 C CA . ILE A 1 86 ? 8.431 2.575 -2.861 1.00 91.06 86 ILE A CA 1
ATOM 716 C C . ILE A 1 86 ? 8.295 2.012 -1.452 1.00 91.06 86 ILE A C 1
ATOM 718 O O . ILE A 1 86 ? 8.281 0.797 -1.270 1.00 91.06 86 ILE A O 1
ATOM 722 N N . ASP A 1 87 ? 8.160 2.899 -0.478 1.00 93.81 87 ASP A N 1
ATOM 723 C CA . ASP A 1 87 ? 7.901 2.550 0.911 1.00 93.81 87 ASP A CA 1
ATOM 724 C C . ASP A 1 87 ? 6.401 2.608 1.175 1.00 93.81 87 ASP A C 1
ATOM 726 O O . ASP A 1 87 ? 5.721 3.569 0.805 1.00 93.81 87 ASP A O 1
ATOM 730 N N . ILE A 1 88 ? 5.878 1.566 1.809 1.00 94.94 88 ILE A N 1
ATOM 731 C CA . ILE A 1 88 ? 4.490 1.512 2.253 1.00 94.94 88 ILE A CA 1
ATOM 732 C C . ILE A 1 88 ? 4.502 1.205 3.740 1.00 94.94 88 ILE A C 1
ATOM 734 O O . ILE A 1 88 ? 4.947 0.133 4.136 1.00 94.94 88 ILE A O 1
ATOM 738 N N . THR A 1 89 ? 3.986 2.121 4.550 1.00 96.19 89 THR A N 1
ATOM 739 C CA . THR A 1 89 ? 4.022 2.019 6.010 1.00 96.19 89 THR A CA 1
ATOM 740 C C . THR A 1 89 ? 2.611 2.021 6.567 1.00 96.19 89 THR A C 1
ATOM 742 O O . THR A 1 89 ? 1.818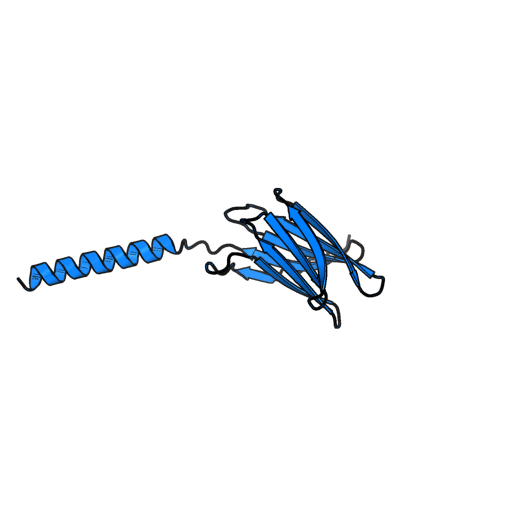 2.922 6.286 1.00 96.19 89 THR A O 1
ATOM 745 N N . LEU A 1 90 ? 2.303 1.022 7.384 1.00 95.81 90 LEU A N 1
ATOM 746 C CA . LEU A 1 90 ? 1.082 0.971 8.167 1.00 95.81 90 LEU A CA 1
ATOM 747 C C . LEU A 1 90 ? 1.341 1.612 9.534 1.00 95.81 90 LEU A C 1
ATOM 749 O O . LEU A 1 90 ? 2.288 1.260 10.237 1.00 95.81 90 LEU A O 1
ATOM 753 N N . ARG A 1 91 ? 0.470 2.538 9.926 1.00 95.50 91 ARG A N 1
ATOM 754 C CA . ARG A 1 91 ? 0.562 3.328 11.152 1.00 95.50 91 ARG A CA 1
ATOM 755 C C . ARG A 1 91 ? -0.737 3.251 11.943 1.00 95.50 91 ARG A C 1
ATOM 757 O O . ARG A 1 91 ? -1.829 3.337 11.384 1.00 95.50 91 ARG A O 1
ATOM 764 N N . SER A 1 92 ? -0.619 3.155 13.262 1.00 94.06 92 SER A N 1
ATOM 765 C CA . SER A 1 92 ? -1.734 3.251 14.206 1.00 94.06 92 SER A CA 1
ATOM 766 C C . SER A 1 92 ? -1.378 4.221 15.326 1.00 94.06 92 SER A C 1
ATOM 768 O O . SER A 1 92 ? -0.287 4.152 15.886 1.00 94.06 92 SER A O 1
ATOM 770 N N . LYS A 1 93 ? -2.278 5.160 15.646 1.00 90.75 93 LYS A N 1
ATOM 771 C CA . LYS A 1 93 ? -2.083 6.160 16.721 1.00 90.75 93 LYS A CA 1
ATOM 772 C C . LYS A 1 93 ? -0.738 6.911 16.637 1.00 90.75 93 LYS A C 1
ATOM 774 O O . LYS A 1 93 ? -0.113 7.202 17.651 1.00 90.75 93 LYS A O 1
ATOM 779 N N . GLY A 1 94 ? -0.282 7.216 15.419 1.00 88.44 94 GLY A N 1
ATOM 780 C CA . GLY A 1 94 ? 0.990 7.910 15.184 1.00 88.44 94 GLY A CA 1
ATOM 781 C C . GLY A 1 94 ? 2.238 7.020 15.238 1.00 88.44 94 GLY A C 1
ATOM 782 O O . GLY A 1 94 ? 3.331 7.516 14.986 1.00 88.44 94 GLY A O 1
ATOM 783 N N . ILE A 1 95 ? 2.090 5.729 15.539 1.00 90.50 95 ILE A N 1
ATOM 784 C CA . ILE A 1 95 ? 3.181 4.758 15.629 1.00 90.50 95 ILE A CA 1
ATOM 785 C C . ILE A 1 95 ? 3.148 3.873 14.388 1.00 90.50 95 ILE A C 1
ATOM 787 O O . ILE A 1 95 ? 2.120 3.276 14.067 1.00 90.50 95 ILE A O 1
ATOM 791 N N . ASP A 1 96 ? 4.272 3.794 13.689 1.00 93.19 96 ASP A N 1
ATOM 792 C CA . ASP A 1 96 ? 4.444 2.869 12.575 1.00 93.19 96 ASP A CA 1
ATOM 793 C C . ASP A 1 96 ? 4.519 1.432 13.123 1.00 93.19 96 ASP A C 1
ATOM 795 O O . ASP A 1 96 ? 5.296 1.150 14.039 1.00 93.19 96 ASP A O 1
ATOM 799 N N . ILE A 1 97 ? 3.682 0.539 12.594 1.00 92.31 97 ILE A N 1
ATOM 800 C CA . ILE A 1 97 ? 3.502 -0.830 13.102 1.00 92.31 97 ILE A CA 1
ATOM 801 C C . ILE A 1 97 ? 4.028 -1.901 12.145 1.00 92.31 97 ILE A C 1
ATOM 803 O O . ILE A 1 97 ? 4.512 -2.932 12.603 1.00 92.31 97 ILE A O 1
ATOM 807 N N . ASP A 1 98 ? 3.975 -1.657 10.838 1.00 93.75 98 ASP A N 1
ATOM 808 C CA . ASP A 1 98 ? 4.505 -2.556 9.811 1.00 93.75 98 ASP A CA 1
ATOM 809 C C . ASP A 1 98 ? 4.885 -1.739 8.568 1.00 93.75 98 ASP A C 1
ATOM 811 O O . ASP A 1 98 ? 4.413 -0.612 8.381 1.00 93.75 98 ASP A O 1
ATOM 815 N N . GLY A 1 99 ? 5.744 -2.290 7.719 1.00 94.75 99 GLY A N 1
ATOM 816 C CA . GLY A 1 99 ? 6.196 -1.616 6.514 1.00 94.75 99 GLY A CA 1
ATOM 817 C C . GLY A 1 99 ? 6.730 -2.572 5.459 1.00 94.75 99 GLY A C 1
ATOM 818 O O . GLY A 1 99 ? 7.375 -3.572 5.762 1.00 94.75 99 GLY A O 1
ATOM 819 N N . ASP A 1 100 ? 6.501 -2.224 4.200 1.00 94.62 100 ASP A N 1
ATOM 820 C CA . ASP A 1 100 ? 7.081 -2.889 3.042 1.00 94.62 100 ASP A CA 1
ATOM 821 C C . ASP A 1 100 ? 7.999 -1.919 2.297 1.00 94.62 100 ASP A C 1
ATOM 823 O O . ASP A 1 100 ? 7.602 -0.795 1.988 1.00 94.62 100 ASP A O 1
ATOM 827 N N . HIS A 1 101 ? 9.208 -2.380 1.974 1.00 93.31 101 HIS A N 1
ATOM 828 C CA . HIS A 1 101 ? 10.174 -1.653 1.154 1.00 93.31 101 HIS A CA 1
ATOM 829 C C . HIS A 1 101 ? 10.254 -2.299 -0.228 1.00 93.31 101 HIS A C 1
ATOM 831 O O . HIS A 1 101 ? 10.843 -3.370 -0.391 1.00 93.31 101 HIS A O 1
ATOM 837 N N . TRP A 1 102 ? 9.645 -1.671 -1.233 1.00 90.94 102 TRP A N 1
ATOM 838 C CA . TRP A 1 102 ? 9.657 -2.179 -2.600 1.00 90.94 102 TRP A CA 1
ATOM 839 C C . TRP A 1 102 ? 10.867 -1.680 -3.371 1.00 90.94 102 TRP A C 1
ATOM 841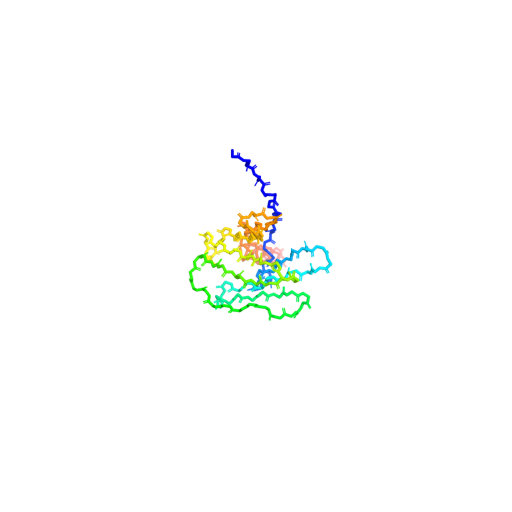 O O . TRP A 1 102 ? 10.975 -0.492 -3.678 1.00 90.94 102 TRP A O 1
ATOM 851 N N . VAL A 1 103 ? 11.722 -2.610 -3.782 1.00 88.75 103 VAL A N 1
ATOM 852 C CA . VAL A 1 103 ? 12.881 -2.341 -4.634 1.00 88.75 103 VAL A CA 1
ATOM 853 C C . VAL A 1 103 ? 12.632 -2.824 -6.055 1.00 88.75 103 VAL A C 1
ATOM 855 O O . VAL A 1 103 ? 12.032 -3.875 -6.296 1.00 88.75 103 VAL A O 1
ATOM 858 N N . PHE A 1 104 ? 13.110 -2.053 -7.027 1.00 79.25 104 PHE A N 1
ATOM 859 C CA . PHE A 1 104 ? 13.097 -2.475 -8.421 1.00 79.25 104 PHE A CA 1
ATOM 860 C C . PHE A 1 104 ? 14.363 -3.289 -8.701 1.00 79.25 104 PHE A C 1
ATOM 862 O O . PHE A 1 104 ? 15.458 -2.835 -8.358 1.00 79.25 104 PHE A O 1
ATOM 869 N N . PRO A 1 105 ? 14.255 -4.467 -9.340 1.00 70.31 105 PRO A N 1
ATOM 870 C CA . PRO A 1 105 ? 15.434 -5.226 -9.726 1.00 70.31 105 PRO A CA 1
ATOM 871 C C . PRO A 1 105 ? 16.293 -4.403 -10.698 1.00 70.31 105 PRO A C 1
ATOM 873 O O . PRO A 1 105 ? 15.796 -3.822 -11.664 1.00 70.31 105 PRO A O 1
ATOM 876 N N . SER A 1 106 ? 17.599 -4.354 -10.439 1.00 62.72 106 SER A N 1
ATOM 877 C CA . SER A 1 106 ? 18.576 -3.583 -11.221 1.00 62.72 106 SER A CA 1
ATOM 878 C C . SER A 1 106 ? 18.747 -4.100 -12.656 1.00 62.72 106 SER A C 1
ATOM 880 O O . SER A 1 106 ? 19.097 -3.336 -13.560 1.00 62.72 106 SER A O 1
ATOM 882 N N . ALA A 1 107 ? 18.471 -5.385 -12.890 1.00 60.28 107 ALA A N 1
ATOM 883 C CA . ALA A 1 107 ? 18.552 -6.005 -14.202 1.00 60.28 107 ALA A CA 1
ATOM 884 C C . ALA A 1 107 ? 17.351 -5.599 -15.066 1.00 60.28 107 ALA A C 1
ATOM 886 O O . ALA A 1 107 ? 16.224 -6.037 -14.839 1.00 60.28 107 ALA A O 1
ATOM 887 N N . ARG A 1 108 ? 17.593 -4.777 -16.094 1.00 62.41 108 ARG A N 1
ATOM 888 C CA . ARG A 1 108 ? 16.584 -4.467 -17.114 1.00 62.41 108 ARG A CA 1
ATOM 889 C C . ARG A 1 108 ? 16.339 -5.734 -17.943 1.00 62.41 108 ARG A C 1
ATOM 891 O O . ARG A 1 108 ? 17.238 -6.097 -18.704 1.00 62.41 108 ARG A O 1
ATOM 898 N N . PRO A 1 109 ? 15.163 -6.384 -17.869 1.00 56.38 109 PRO A N 1
ATOM 899 C CA . PRO A 1 109 ? 14.918 -7.630 -18.593 1.00 56.38 109 PRO A CA 1
ATOM 900 C C . PRO A 1 109 ? 15.196 -7.485 -20.094 1.00 56.38 109 PRO A C 1
ATOM 902 O O . PRO A 1 109 ? 15.839 -8.357 -20.659 1.00 56.38 109 PRO A O 1
ATOM 905 N N . GLY A 1 110 ? 14.867 -6.337 -20.704 1.00 59.00 110 GLY A N 1
ATOM 906 C CA . GLY A 1 110 ? 15.134 -6.070 -22.125 1.00 59.00 110 GLY A CA 1
ATOM 907 C C . GLY A 1 110 ? 16.611 -6.113 -22.547 1.00 59.00 110 GLY A C 1
ATOM 908 O O . GLY A 1 110 ? 16.898 -6.379 -23.709 1.00 59.00 110 GLY A O 1
ATOM 909 N N . LEU A 1 111 ? 17.555 -5.898 -21.624 1.00 59.44 111 LEU A N 1
ATOM 910 C CA . LEU A 1 111 ? 18.990 -5.995 -21.910 1.00 59.44 111 LEU A CA 1
ATOM 911 C C . LEU A 1 111 ? 19.434 -7.468 -21.948 1.00 59.44 111 LEU A C 1
ATOM 913 O O . LEU A 1 111 ? 20.199 -7.858 -22.824 1.00 59.44 111 LEU A O 1
ATOM 917 N N . ILE A 1 112 ? 18.874 -8.305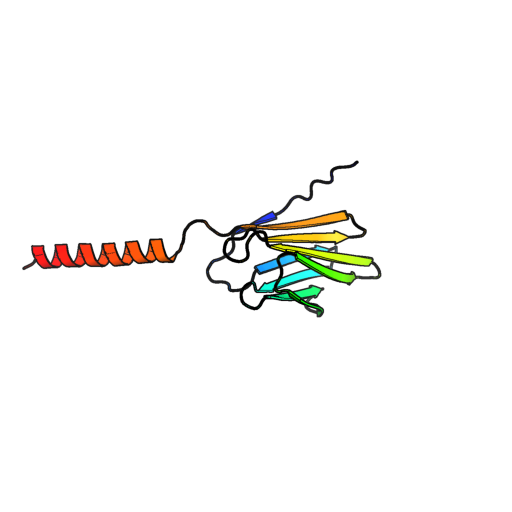 -21.067 1.00 61.50 112 ILE A N 1
ATOM 918 C CA . ILE A 1 112 ? 19.104 -9.757 -21.053 1.00 61.50 112 ILE A CA 1
ATOM 919 C C . ILE A 1 112 ? 18.467 -10.411 -22.285 1.00 61.50 112 ILE A C 1
ATOM 921 O O . ILE A 1 112 ? 19.125 -11.195 -22.966 1.00 61.50 112 ILE A O 1
ATOM 925 N N . THR A 1 113 ? 17.220 -10.059 -22.626 1.00 60.22 113 THR A N 1
ATOM 926 C CA . THR A 1 113 ? 16.571 -10.579 -23.840 1.00 60.22 113 THR A CA 1
ATOM 927 C C . THR A 1 113 ? 17.304 -10.126 -25.097 1.00 60.22 113 THR A C 1
ATOM 929 O O . THR A 1 113 ? 17.552 -10.949 -25.972 1.00 60.22 113 THR A O 1
ATOM 932 N N . GLY A 1 114 ? 17.708 -8.854 -25.182 1.00 65.12 114 GLY A N 1
ATOM 933 C CA . GLY A 1 114 ? 18.472 -8.337 -26.320 1.00 65.12 114 GLY A CA 1
ATOM 934 C C . GLY A 1 114 ? 19.791 -9.083 -26.549 1.00 65.12 114 GLY A C 1
ATOM 935 O O . GLY A 1 114 ? 20.096 -9.449 -27.682 1.00 65.12 114 GLY A O 1
ATOM 936 N N . LEU A 1 115 ? 20.535 -9.381 -25.477 1.00 69.50 115 LEU A N 1
ATOM 937 C CA . LEU A 1 115 ? 21.769 -10.170 -25.559 1.00 69.50 115 LEU A CA 1
ATOM 938 C C . LEU A 1 115 ? 21.517 -11.625 -25.984 1.00 69.50 115 LEU A C 1
ATOM 940 O O . LEU A 1 115 ? 22.278 -12.156 -26.788 1.00 69.50 115 LEU A O 1
ATOM 944 N N . LEU A 1 116 ? 20.441 -12.258 -25.504 1.00 69.00 116 LEU A N 1
ATOM 945 C CA . LEU A 1 116 ? 20.052 -13.614 -25.917 1.00 69.00 116 LEU A CA 1
ATOM 946 C C . LEU A 1 116 ? 19.698 -13.688 -27.408 1.00 69.00 116 LEU A C 1
ATOM 948 O O . LEU A 1 116 ? 20.187 -14.574 -28.106 1.00 69.00 116 LEU A O 1
ATOM 952 N N . PHE A 1 117 ? 18.898 -12.745 -27.916 1.00 68.19 117 PHE A N 1
ATOM 953 C CA . PHE A 1 117 ? 18.569 -12.685 -29.344 1.00 68.19 117 PHE A CA 1
ATOM 954 C C . PHE A 1 117 ? 19.811 -12.434 -30.208 1.00 68.19 117 PHE A C 1
ATOM 956 O O . PHE A 1 117 ? 19.980 -13.088 -31.237 1.00 68.19 117 PHE A O 1
ATOM 963 N N . ALA A 1 118 ? 20.706 -11.541 -29.774 1.00 70.00 118 ALA A N 1
ATOM 964 C CA . ALA A 1 118 ? 21.965 -11.289 -30.468 1.00 70.00 118 ALA A CA 1
ATOM 965 C C . ALA A 1 118 ? 22.867 -12.537 -30.500 1.00 70.00 118 ALA A C 1
ATOM 967 O O . ALA A 1 118 ? 23.421 -12.862 -31.549 1.00 70.00 118 ALA A O 1
ATOM 968 N N . ALA A 1 119 ? 22.971 -13.272 -29.388 1.00 74.06 119 ALA A N 1
ATOM 969 C CA . ALA A 1 119 ? 23.747 -14.506 -29.318 1.00 74.06 119 ALA A CA 1
ATOM 970 C C . ALA A 1 119 ? 23.185 -15.594 -30.249 1.00 74.06 119 ALA A C 1
ATOM 972 O O . ALA A 1 119 ? 23.948 -16.187 -31.008 1.00 74.06 119 ALA A O 1
ATOM 973 N N . ILE A 1 120 ? 21.864 -15.818 -30.258 1.00 74.94 120 ILE A N 1
ATOM 974 C CA . ILE A 1 120 ? 21.219 -16.783 -31.170 1.00 74.94 120 ILE A CA 1
ATOM 975 C C . ILE A 1 120 ? 21.503 -16.415 -32.633 1.00 74.94 120 ILE A C 1
ATOM 977 O O . ILE A 1 120 ? 21.908 -17.278 -33.412 1.00 74.94 120 ILE A O 1
ATOM 981 N N . GLY A 1 121 ? 21.358 -15.135 -32.995 1.00 69.06 121 GLY A N 1
ATOM 982 C CA . GLY A 1 121 ? 21.690 -14.647 -34.334 1.00 69.06 121 GLY A CA 1
ATOM 983 C C . GLY A 1 121 ? 23.150 -14.925 -34.710 1.00 69.06 121 GLY A C 1
ATOM 984 O O . GLY A 1 121 ? 23.422 -15.476 -35.776 1.00 69.06 121 GLY A O 1
ATOM 985 N N . PHE A 1 122 ? 24.088 -14.638 -33.806 1.00 71.12 122 PHE A N 1
ATOM 986 C CA . PHE A 1 122 ? 25.518 -14.854 -34.034 1.00 71.12 122 PHE A CA 1
ATOM 987 C C . PHE A 1 122 ? 25.876 -16.340 -34.214 1.00 71.12 122 PHE A C 1
ATOM 989 O O . PHE A 1 122 ? 26.578 -16.695 -35.160 1.00 71.12 122 PHE A O 1
ATOM 996 N N . PHE A 1 123 ? 25.340 -17.230 -33.371 1.00 70.56 123 PHE A N 1
ATOM 997 C CA . PHE A 1 123 ? 25.552 -18.677 -33.506 1.00 70.56 123 PHE A CA 1
ATOM 998 C C . PHE A 1 123 ? 24.924 -19.244 -34.784 1.00 70.56 123 PHE A C 1
ATOM 1000 O O . PHE A 1 123 ? 25.547 -20.070 -35.450 1.00 70.56 123 PHE A O 1
ATOM 1007 N N . SER A 1 124 ? 23.732 -18.776 -35.171 1.00 70.00 124 SER A N 1
ATOM 1008 C CA . SER A 1 124 ? 23.094 -19.206 -36.422 1.00 70.00 124 SER A CA 1
ATOM 1009 C C . SER A 1 124 ? 23.909 -18.819 -37.662 1.00 70.00 124 SER A C 1
ATOM 1011 O O . SER A 1 124 ? 24.042 -19.628 -38.578 1.00 70.00 124 SER A O 1
ATOM 1013 N N . ALA A 1 125 ? 24.542 -17.641 -37.659 1.00 65.19 125 ALA A N 1
ATOM 1014 C CA . ALA A 1 125 ? 25.418 -17.199 -38.742 1.00 65.19 125 ALA A CA 1
ATOM 1015 C C . ALA A 1 125 ? 26.720 -18.016 -38.823 1.00 65.19 125 ALA A C 1
ATOM 1017 O O . ALA A 1 125 ? 27.153 -18.365 -39.919 1.00 65.19 125 ALA A O 1
ATOM 1018 N N . ILE A 1 126 ? 27.326 -18.364 -37.680 1.00 72.19 126 ILE A N 1
ATOM 1019 C CA . ILE A 1 126 ? 28.529 -19.213 -37.644 1.00 72.19 126 ILE A CA 1
ATOM 1020 C C . ILE A 1 126 ? 28.229 -20.602 -38.206 1.00 72.19 126 ILE A C 1
ATOM 1022 O O . ILE A 1 126 ? 28.973 -21.074 -39.063 1.00 72.19 126 ILE A O 1
ATOM 1026 N N . ILE A 1 127 ? 27.140 -21.235 -37.755 1.00 69.25 127 ILE A N 1
ATOM 1027 C CA . ILE A 1 127 ? 26.725 -22.572 -38.209 1.00 69.25 127 ILE A CA 1
ATOM 1028 C C . ILE A 1 127 ? 26.434 -22.560 -39.716 1.00 6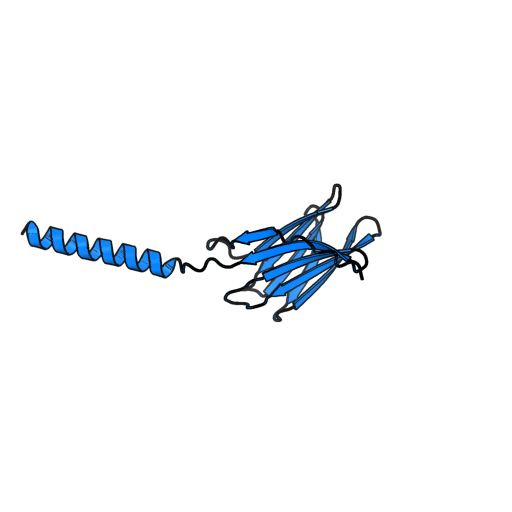9.25 127 ILE A C 1
ATOM 1030 O O . ILE A 1 127 ? 26.889 -23.447 -40.433 1.00 69.25 127 ILE A O 1
ATOM 1034 N N . PHE A 1 128 ? 25.738 -21.534 -40.218 1.00 66.31 128 PHE A N 1
ATOM 1035 C CA . PHE A 1 128 ? 25.462 -21.395 -41.650 1.00 66.31 128 PHE A CA 1
ATOM 1036 C C . PHE A 1 128 ? 26.744 -21.244 -42.483 1.00 66.31 128 PHE A C 1
ATOM 1038 O O . PHE A 1 128 ? 26.843 -21.831 -43.551 1.00 66.31 128 PHE A O 1
ATOM 1045 N N . ASN A 1 129 ? 27.748 -20.520 -41.980 1.00 62.72 129 ASN A N 1
ATOM 1046 C CA . ASN A 1 129 ? 29.019 -20.296 -42.678 1.00 62.72 129 ASN A CA 1
ATOM 1047 C C . ASN A 1 129 ? 30.031 -21.455 -42.546 1.00 62.72 129 ASN A C 1
ATOM 1049 O O . ASN A 1 129 ? 31.081 -21.420 -43.173 1.00 62.72 129 ASN A O 1
ATOM 1053 N N . THR A 1 130 ? 29.770 -22.450 -41.690 1.00 68.69 130 THR A N 1
ATOM 1054 C CA . THR A 1 130 ? 30.634 -23.642 -41.536 1.00 68.69 130 THR A CA 1
ATOM 1055 C C . THR A 1 130 ? 30.071 -24.895 -42.206 1.00 68.69 130 THR A C 1
ATOM 1057 O O . THR A 1 130 ? 30.812 -25.858 -42.387 1.00 68.69 130 THR A O 1
ATOM 1060 N N . LEU A 1 131 ? 28.784 -24.901 -42.570 1.00 60.00 131 LEU A N 1
ATOM 1061 C CA . LEU A 1 131 ? 28.096 -26.021 -43.230 1.00 60.00 131 LEU A CA 1
ATOM 1062 C C . LEU A 1 131 ? 27.860 -25.811 -44.739 1.00 60.00 131 LEU A C 1
ATOM 1064 O O . LEU A 1 131 ? 27.274 -26.688 -45.375 1.00 60.00 131 LEU A O 1
ATOM 1068 N N . LEU A 1 132 ? 28.295 -24.678 -45.297 1.00 52.09 132 LEU A N 1
ATOM 1069 C CA . LEU A 1 132 ? 28.159 -24.278 -46.703 1.00 52.09 132 LEU A CA 1
ATOM 1070 C C . LEU A 1 132 ? 29.550 -23.997 -47.282 1.00 52.09 132 LEU A C 1
ATOM 1072 O O . LEU A 1 132 ? 29.785 -24.397 -48.443 1.00 52.09 132 LEU A O 1
#

Sequence (132 aa):
MINNKVTYKEKIFPYWRTKFISYFDIGEYTVKIDLSTLTARESVYVDNVLVSKKRNLGQHSIHSFFIDDNKYELLVDIKNSFKGPIDITLRSKGIDIDGDHWVFPSARPGLITGLLFAAIGFFSAIIFNTLL

Secondary structure (DSSP, 8-state):
-------EEEEEPPTT-SSEEEEEEETTEEEEEEEETTTTEEEEEETTEEEEEEE--SSEEEEEEEETTEEEEEEEEES-TTT--EEEEEEETTEEEEEEEEE--SS-HHHHHHHHHHHHHHHHHHHHHH--